Protein AF-A0A6B3EZ24-F1 (afdb_monomer_lite)

pLDDT: mean 96.82, std 2.91, range [83.69, 98.62]

Foldseek 3Di:
DKDKDKDWDWFDDPPDIDIDIDIDIGDPPDDDDDDDDDNCVRVNDPD

Sequence (47 aa):
MSFKAEYIWIDGTQPTAKLRSKTKIVADGAEPGVWGFDGSSTNQAEG

Radius of gyration: 13.3 Å; chains: 1; bounding box: 27×19×36 Å

Secondary structure (DSSP, 8-state):
-EEEEEEEEE---SSS--EEEEEEEEETT---------GGGGTSS--

Structure (mmCIF, N/CA/C/O backbone):
data_AF-A0A6B3EZ24-F1
#
_entry.id   AF-A0A6B3EZ24-F1
#
loop_
_atom_site.group_PDB
_atom_site.id
_atom_site.type_symbol
_atom_site.label_atom_id
_atom_site.label_alt_id
_atom_site.label_comp_id
_atom_site.label_asym_id
_atom_site.label_entity_id
_atom_site.label_seq_id
_atom_site.pdbx_PDB_ins_code
_atom_site.Cartn_x
_atom_site.Cartn_y
_atom_site.Cartn_z
_atom_site.occupancy
_atom_site.B_iso_or_equiv
_atom_site.auth_seq_id
_atom_site.auth_comp_id
_atom_site.auth_asym_id
_atom_site.auth_atom_id
_atom_site.pdbx_PDB_model_num
ATOM 1 N N . MET A 1 1 ? 14.767 3.179 -19.634 1.00 86.56 1 MET A N 1
ATOM 2 C CA . MET A 1 1 ? 15.065 3.699 -18.273 1.00 86.56 1 MET A CA 1
ATOM 3 C C . MET A 1 1 ? 14.369 2.812 -17.232 1.00 86.56 1 MET A C 1
ATOM 5 O O . MET A 1 1 ? 13.898 1.746 -17.601 1.00 86.56 1 MET A O 1
ATOM 9 N N . SER A 1 2 ? 14.309 3.169 -15.952 1.00 95.62 2 SER A N 1
ATOM 10 C CA . SER A 1 2 ? 13.401 2.521 -14.990 1.00 95.62 2 SER A CA 1
ATOM 11 C C . SER A 1 2 ? 12.737 3.598 -14.148 1.00 95.62 2 SER A C 1
ATOM 13 O O . SER A 1 2 ? 13.375 4.613 -13.864 1.00 95.62 2 SER A O 1
ATOM 15 N N . PHE A 1 3 ? 11.501 3.375 -13.722 1.00 97.19 3 PHE A N 1
ATOM 16 C CA . PHE A 1 3 ? 10.755 4.312 -12.889 1.00 97.19 3 PHE A CA 1
ATOM 17 C C . PHE A 1 3 ? 10.326 3.668 -11.568 1.00 97.19 3 PHE A C 1
ATOM 19 O O . PHE A 1 3 ? 10.358 2.447 -11.401 1.00 97.19 3 PHE A O 1
ATOM 26 N N . LYS A 1 4 ? 9.958 4.513 -10.603 1.00 97.94 4 LYS A N 1
ATOM 27 C CA . LYS A 1 4 ? 9.418 4.094 -9.307 1.00 97.94 4 LYS A CA 1
ATOM 28 C C . LYS A 1 4 ? 7.894 4.104 -9.383 1.00 97.94 4 LYS A C 1
ATOM 30 O O . LYS A 1 4 ? 7.314 5.152 -9.646 1.00 97.94 4 LYS A O 1
ATOM 35 N N . ALA A 1 5 ? 7.264 2.964 -9.130 1.00 98.00 5 ALA A N 1
ATOM 36 C CA . ALA A 1 5 ? 5.821 2.845 -8.971 1.00 98.00 5 ALA A CA 1
ATOM 37 C C . ALA A 1 5 ? 5.493 2.697 -7.480 1.00 98.00 5 ALA A C 1
ATOM 39 O O . ALA A 1 5 ? 5.872 1.698 -6.865 1.00 98.00 5 ALA A O 1
ATOM 40 N N . GLU A 1 6 ? 4.817 3.686 -6.898 1.00 98.44 6 GLU A N 1
ATOM 41 C CA . GLU A 1 6 ? 4.367 3.629 -5.505 1.00 98.44 6 GLU A CA 1
ATOM 42 C C . GLU A 1 6 ? 2.987 2.975 -5.437 1.00 98.44 6 GLU A C 1
ATOM 44 O O . GLU A 1 6 ? 2.000 3.518 -5.930 1.00 98.44 6 GLU A O 1
ATOM 49 N N . TYR A 1 7 ? 2.922 1.792 -4.832 1.00 98.50 7 TYR A N 1
ATOM 50 C CA . TYR A 1 7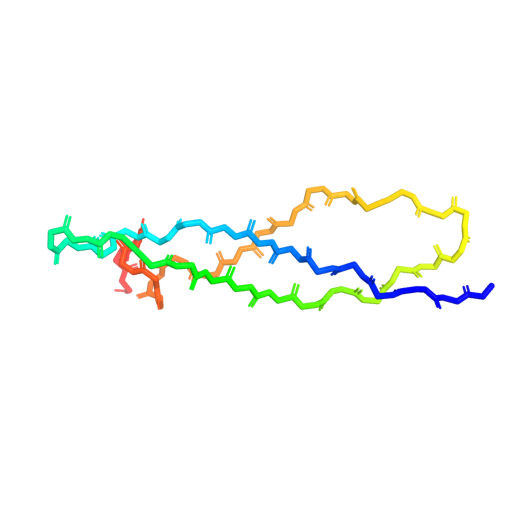 ? 1.671 1.078 -4.605 1.00 98.50 7 TYR A CA 1
ATOM 51 C C . TYR A 1 7 ? 1.118 1.520 -3.260 1.00 98.50 7 TYR A C 1
ATOM 53 O O . TYR A 1 7 ? 1.767 1.299 -2.242 1.00 98.50 7 TYR A O 1
ATOM 61 N N . ILE A 1 8 ? -0.064 2.131 -3.263 1.00 98.50 8 ILE A N 1
ATOM 62 C CA . ILE A 1 8 ? -0.736 2.657 -2.071 1.00 98.50 8 ILE A CA 1
ATOM 63 C C . ILE A 1 8 ? -1.991 1.823 -1.809 1.00 98.50 8 ILE A C 1
ATOM 65 O O . ILE A 1 8 ? -2.731 1.509 -2.740 1.00 98.50 8 ILE A O 1
ATOM 69 N N . TRP A 1 9 ? -2.239 1.470 -0.548 1.00 98.56 9 TRP A N 1
ATOM 70 C CA . TRP A 1 9 ? -3.455 0.768 -0.130 1.00 98.56 9 TRP A CA 1
ATOM 71 C C . TRP A 1 9 ? -3.904 1.190 1.273 1.00 98.56 9 TRP A C 1
ATOM 73 O O . TRP A 1 9 ? -3.195 1.903 1.987 1.00 98.56 9 TRP A O 1
ATOM 83 N N . ILE A 1 10 ? -5.108 0.759 1.649 1.00 98.62 10 ILE A N 1
ATOM 84 C CA . ILE A 1 10 ? -5.711 0.977 2.967 1.00 98.62 10 ILE A CA 1
ATOM 85 C C . ILE A 1 10 ? -5.627 -0.327 3.764 1.00 98.62 10 ILE A C 1
ATOM 87 O O . ILE A 1 10 ? -5.907 -1.401 3.227 1.00 98.62 10 ILE A O 1
ATOM 91 N N . ASP A 1 11 ? -5.205 -0.232 5.022 1.00 98.56 11 ASP A N 1
ATOM 92 C CA . ASP A 1 11 ? -5.068 -1.383 5.916 1.00 98.56 11 ASP A CA 1
ATOM 93 C C . ASP A 1 11 ? -6.371 -1.763 6.643 1.00 98.56 11 ASP A C 1
ATOM 95 O O . ASP A 1 11 ? -7.420 -1.162 6.420 1.00 98.56 11 ASP A O 1
ATOM 99 N N . GLY A 1 12 ? -6.319 -2.795 7.492 1.00 98.56 12 GLY A N 1
ATOM 100 C CA . GLY A 1 12 ? -7.477 -3.300 8.240 1.00 98.56 12 GLY A CA 1
ATOM 101 C C . GLY A 1 12 ? -7.636 -2.723 9.650 1.00 98.56 12 GLY A C 1
ATOM 102 O O . GLY A 1 12 ? -8.415 -3.253 10.441 1.00 98.56 12 GLY A O 1
ATOM 103 N N . THR A 1 13 ? -6.885 -1.676 10.014 1.00 98.44 13 THR A N 1
ATOM 104 C CA . THR A 1 13 ? -6.921 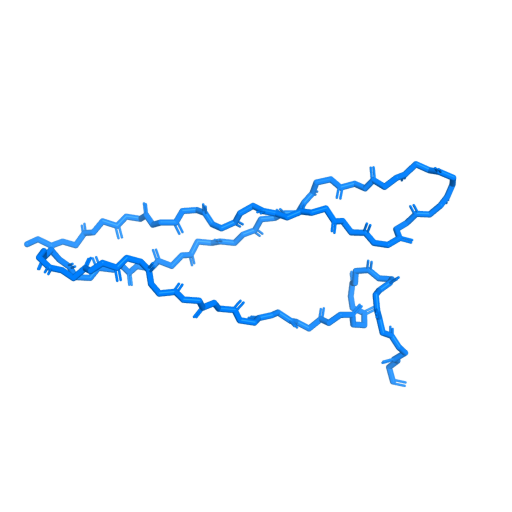-1.115 11.374 1.00 98.44 13 THR A CA 1
ATOM 105 C C . THR A 1 13 ? -8.298 -0.526 11.697 1.00 98.44 13 THR A C 1
ATOM 107 O O . THR A 1 13 ? -8.891 0.174 10.881 1.00 98.44 13 THR A O 1
ATOM 110 N N . GLN A 1 14 ? -8.787 -0.757 12.919 1.00 97.12 14 GLN A N 1
ATOM 111 C CA . GLN A 1 14 ? -10.034 -0.184 13.436 1.00 97.12 14 GLN A CA 1
ATOM 112 C C . GLN A 1 14 ? -9.769 0.710 14.665 1.00 97.12 14 GLN A C 1
ATOM 114 O O . GLN A 1 14 ? -8.794 0.475 15.382 1.00 97.12 14 GLN A O 1
ATOM 119 N N . PRO A 1 15 ? -10.598 1.742 14.929 1.00 97.62 15 PRO A N 1
ATOM 120 C CA . PRO A 1 15 ? -11.792 2.135 14.166 1.00 97.62 15 PRO A CA 1
ATOM 121 C C . PRO A 1 15 ? -11.468 2.854 12.848 1.00 97.62 15 PRO A C 1
ATOM 123 O O . PRO A 1 15 ? -12.324 2.946 11.975 1.00 97.62 15 PRO A O 1
ATOM 126 N N . THR A 1 16 ? -10.235 3.341 12.698 1.00 97.94 16 THR A N 1
ATOM 127 C CA . THR A 1 16 ? -9.799 4.101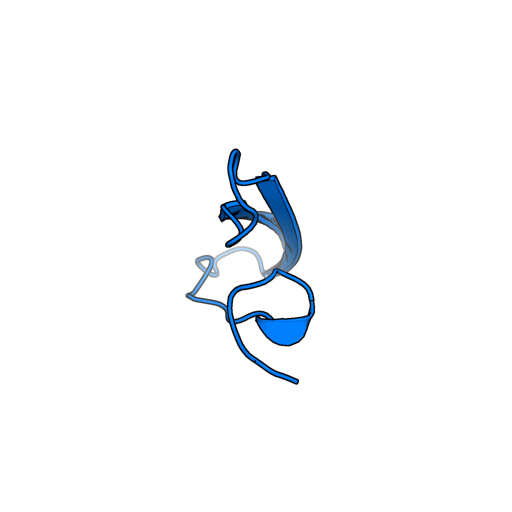 11.526 1.00 97.94 16 THR A CA 1
ATOM 128 C C . THR A 1 16 ? -8.676 3.364 10.816 1.00 97.94 16 THR A C 1
ATOM 130 O O . THR A 1 16 ? -7.595 3.171 11.382 1.00 97.94 16 THR A O 1
ATOM 133 N N . ALA A 1 17 ? -8.926 3.004 9.562 1.00 98.56 17 ALA A N 1
ATOM 134 C CA . ALA A 1 17 ? -7.932 2.389 8.702 1.00 98.56 17 ALA A CA 1
ATOM 135 C C . ALA A 1 17 ? -6.813 3.376 8.343 1.00 98.56 17 ALA A C 1
ATOM 137 O O . ALA A 1 17 ? -7.014 4.595 8.310 1.00 98.56 17 ALA A O 1
ATOM 138 N N . LYS A 1 18 ? -5.619 2.849 8.068 1.00 98.44 18 LYS A N 1
ATOM 139 C CA . LYS A 1 18 ? -4.426 3.649 7.761 1.00 98.44 18 LYS A CA 1
ATOM 140 C C . LYS A 1 18 ? -3.958 3.418 6.331 1.00 98.44 18 LYS A C 1
ATOM 142 O O . LYS A 1 18 ? -4.107 2.331 5.779 1.00 98.44 18 LYS A O 1
ATOM 147 N N . LEU A 1 19 ? -3.338 4.446 5.758 1.00 98.50 19 LEU A N 1
ATOM 148 C CA . LEU A 1 19 ? -2.623 4.344 4.490 1.00 98.50 19 LEU A CA 1
ATOM 149 C C . LEU A 1 19 ? -1.325 3.556 4.671 1.00 98.50 19 LEU A C 1
ATOM 151 O O . LEU A 1 19 ? -0.593 3.746 5.646 1.00 98.50 19 LEU A O 1
ATOM 155 N N . ARG A 1 20 ? -1.032 2.702 3.697 1.00 98.62 20 ARG A N 1
ATOM 156 C CA . ARG A 1 20 ? 0.208 1.935 3.574 1.00 98.62 20 ARG A CA 1
ATOM 157 C C . ARG A 1 20 ? 0.740 2.092 2.161 1.00 98.62 20 ARG A C 1
ATOM 159 O O . ARG A 1 20 ? -0.033 2.332 1.231 1.00 98.62 20 ARG A O 1
ATOM 166 N N . SER A 1 21 ? 2.049 1.956 1.998 1.00 98.44 21 SER A N 1
ATOM 167 C CA . SER A 1 21 ? 2.646 2.006 0.675 1.00 98.44 21 SER A CA 1
ATOM 168 C C . SER A 1 21 ? 3.929 1.187 0.564 1.00 98.44 21 SER A C 1
ATOM 170 O O . SER A 1 21 ? 4.534 0.804 1.570 1.00 98.44 21 SER A O 1
ATOM 172 N N . LYS A 1 22 ? 4.312 0.876 -0.676 1.00 98.38 22 LYS A N 1
ATOM 173 C CA . LYS A 1 22 ? 5.620 0.317 -1.022 1.00 98.38 22 LYS A CA 1
ATOM 174 C C . LYS A 1 22 ? 5.985 0.631 -2.467 1.00 98.38 22 LYS A C 1
ATOM 176 O O . LYS A 1 22 ? 5.127 0.643 -3.353 1.00 98.38 22 LYS A O 1
ATOM 181 N N . THR A 1 23 ? 7.280 0.776 -2.718 1.00 98.31 23 THR A N 1
ATOM 182 C CA . THR A 1 23 ? 7.799 1.101 -4.048 1.00 98.31 23 THR A CA 1
ATOM 183 C C . THR A 1 23 ? 8.200 -0.151 -4.832 1.00 98.31 23 THR A C 1
ATOM 185 O O . THR A 1 23 ? 8.936 -1.002 -4.328 1.00 98.31 23 THR A O 1
ATOM 188 N N . LYS A 1 24 ? 7.791 -0.233 -6.104 1.00 98.00 24 LYS A N 1
ATOM 189 C CA . LYS A 1 24 ? 8.357 -1.148 -7.109 1.00 98.00 24 LYS A CA 1
ATOM 190 C C . LYS A 1 24 ? 9.248 -0.370 -8.068 1.00 98.00 24 LYS A C 1
ATOM 192 O O . LYS A 1 24 ? 8.858 0.702 -8.523 1.00 98.00 24 LYS A O 1
ATOM 197 N N . ILE A 1 25 ? 10.401 -0.922 -8.435 1.00 97.44 25 ILE A N 1
ATOM 198 C CA . ILE A 1 25 ? 11.155 -0.431 -9.594 1.00 97.44 25 ILE A CA 1
ATOM 199 C C . ILE A 1 25 ? 10.634 -1.158 -10.832 1.00 97.44 25 ILE A C 1
ATOM 201 O O . ILE A 1 25 ? 10.640 -2.389 -10.871 1.00 97.44 25 ILE A O 1
ATOM 205 N N . VAL A 1 26 ? 10.155 -0.402 -11.815 1.00 97.44 26 VAL A N 1
ATOM 206 C CA . VAL A 1 26 ? 9.561 -0.926 -13.050 1.00 97.44 26 VAL A CA 1
ATOM 207 C C . VAL A 1 26 ? 10.418 -0.487 -14.232 1.00 97.44 26 VAL A C 1
ATOM 209 O O . VAL A 1 26 ? 10.897 0.648 -14.281 1.00 97.44 26 VAL A O 1
ATOM 212 N N . ALA A 1 27 ? 10.667 -1.409 -15.160 1.00 97.25 27 ALA A N 1
ATOM 213 C CA . ALA A 1 27 ? 11.382 -1.100 -16.388 1.00 97.25 27 ALA A CA 1
ATOM 214 C C . ALA A 1 27 ? 10.540 -0.169 -17.272 1.00 97.25 27 ALA A C 1
ATOM 216 O O . ALA A 1 27 ? 9.321 -0.274 -17.335 1.00 97.25 27 ALA A O 1
ATOM 217 N N . ASP A 1 28 ? 11.201 0.747 -17.959 1.00 94.19 28 ASP A N 1
ATOM 218 C CA . ASP A 1 28 ? 10.575 1.614 -18.954 1.00 94.19 28 ASP A CA 1
ATOM 219 C C . ASP A 1 28 ? 9.948 0.791 -20.091 1.00 94.19 28 ASP A C 1
ATOM 221 O O . ASP A 1 28 ? 10.524 -0.207 -20.529 1.00 94.19 28 ASP A O 1
ATOM 225 N N .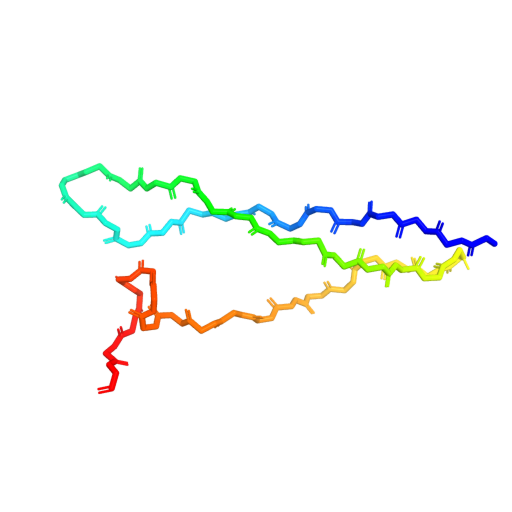 GLY A 1 29 ? 8.744 1.180 -20.516 1.00 92.75 29 GLY A N 1
ATOM 226 C CA . GLY A 1 29 ? 7.903 0.411 -21.442 1.00 92.75 29 GLY A CA 1
ATOM 227 C C . GLY A 1 29 ? 7.143 -0.773 -20.823 1.00 92.75 29 GLY A C 1
ATOM 228 O O . GLY A 1 29 ? 6.376 -1.420 -21.532 1.00 92.75 29 GLY A O 1
ATOM 229 N N . ALA A 1 30 ? 7.322 -1.066 -19.528 1.00 95.06 30 ALA A N 1
ATOM 230 C CA . ALA A 1 30 ? 6.507 -2.042 -18.806 1.00 95.06 30 ALA A CA 1
ATOM 231 C C . ALA A 1 30 ? 5.430 -1.348 -17.958 1.00 95.06 30 ALA A C 1
ATOM 233 O O . ALA A 1 30 ? 5.708 -0.392 -17.234 1.00 95.06 30 ALA A O 1
ATOM 234 N N . GLU A 1 31 ? 4.209 -1.878 -18.000 1.00 94.19 31 GLU A N 1
ATOM 235 C CA . GLU A 1 31 ? 3.098 -1.393 -17.179 1.00 94.19 31 GLU A CA 1
ATOM 236 C C . GLU A 1 31 ? 3.198 -1.911 -15.728 1.00 94.19 31 GLU A C 1
ATOM 238 O O . GLU A 1 31 ? 3.563 -3.076 -15.505 1.00 94.19 31 GLU A O 1
ATOM 243 N N . PRO A 1 32 ? 2.853 -1.101 -14.708 1.00 94.12 32 PRO A N 1
ATOM 244 C CA . PRO A 1 32 ? 2.760 -1.571 -13.329 1.00 94.12 32 PRO A CA 1
ATOM 245 C C . PRO A 1 32 ? 1.666 -2.643 -13.171 1.00 94.12 32 PRO A C 1
ATOM 247 O O . PRO A 1 32 ? 0.474 -2.360 -13.231 1.00 94.12 32 PRO A O 1
ATOM 250 N N . GLY A 1 33 ? 2.065 -3.897 -12.946 1.00 94.94 33 GLY A N 1
ATOM 251 C CA . GLY A 1 33 ? 1.131 -5.010 -12.719 1.00 94.94 33 GLY A CA 1
ATOM 252 C C . GLY A 1 33 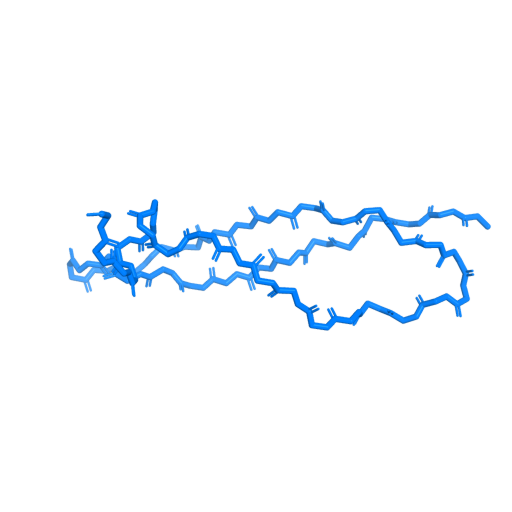? 0.539 -5.061 -11.303 1.00 94.94 33 GLY A C 1
ATOM 253 O O . GLY A 1 33 ? 0.940 -4.309 -10.415 1.00 94.94 33 GLY A O 1
ATOM 254 N N . VAL A 1 34 ? -0.371 -6.008 -11.057 1.00 97.00 34 VAL A N 1
ATOM 255 C CA . VAL A 1 34 ? -0.887 -6.306 -9.706 1.00 97.00 34 VAL A CA 1
ATOM 256 C C . VAL A 1 34 ? 0.247 -6.815 -8.807 1.00 97.00 34 VAL A C 1
ATOM 258 O O . VAL A 1 34 ? 1.152 -7.521 -9.259 1.00 97.00 34 VAL A O 1
ATOM 261 N N . TRP A 1 35 ? 0.210 -6.464 -7.520 1.00 97.31 35 TRP A N 1
ATOM 262 C CA . TRP A 1 35 ? 1.201 -6.904 -6.540 1.00 97.31 35 TRP A CA 1
ATOM 263 C C . TRP A 1 35 ? 0.538 -7.2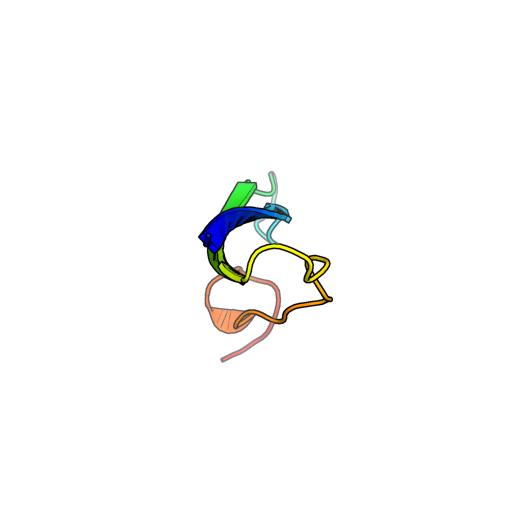60 -5.207 1.00 97.31 35 TRP A C 1
ATOM 265 O O . TRP A 1 35 ? -0.465 -6.661 -4.836 1.00 97.31 35 TRP A O 1
ATOM 275 N N . GLY A 1 36 ? 1.104 -8.228 -4.485 1.00 97.12 36 GLY A N 1
ATOM 276 C CA . GLY A 1 36 ? 0.651 -8.634 -3.153 1.00 97.12 36 GLY A CA 1
ATOM 277 C C . GLY A 1 36 ? 1.565 -8.108 -2.052 1.00 97.12 36 GLY A C 1
ATOM 278 O O . GLY A 1 36 ? 2.730 -7.800 -2.306 1.00 97.12 36 GLY A O 1
ATOM 279 N N . PHE A 1 37 ? 1.050 -8.011 -0.835 1.00 97.81 37 PHE A N 1
ATOM 280 C CA . PHE A 1 37 ? 1.780 -7.690 0.392 1.00 97.81 37 PHE A CA 1
ATOM 281 C C . PHE A 1 37 ? 1.387 -8.700 1.480 1.00 97.81 37 PHE A C 1
ATOM 283 O O . PHE A 1 37 ? 0.421 -9.439 1.310 1.00 97.81 37 PHE A O 1
ATOM 290 N N . ASP A 1 38 ? 2.142 -8.743 2.574 1.00 97.94 38 ASP A N 1
ATOM 291 C CA . ASP A 1 38 ? 1.809 -9.575 3.731 1.00 97.94 38 ASP A CA 1
ATOM 292 C C . ASP A 1 38 ? 0.759 -8.873 4.607 1.00 97.94 38 ASP A C 1
ATOM 294 O O . ASP A 1 38 ? 1.015 -7.804 5.169 1.00 97.94 38 ASP A O 1
ATOM 298 N N . GLY A 1 39 ? -0.431 -9.472 4.690 1.00 98.19 39 GLY A N 1
ATOM 299 C CA . GLY A 1 39 ? -1.573 -8.926 5.423 1.00 98.19 39 GLY A CA 1
ATOM 300 C C . GLY A 1 39 ? -1.447 -9.009 6.946 1.00 98.19 39 GLY A C 1
ATOM 301 O O . GLY A 1 39 ? -2.129 -8.250 7.643 1.00 98.19 39 GLY A O 1
ATOM 302 N N . SER A 1 40 ? -0.569 -9.872 7.472 1.00 97.94 40 SER A N 1
ATOM 303 C CA . SER A 1 40 ? -0.372 -10.027 8.923 1.00 97.94 40 SER A CA 1
ATOM 304 C C . SER A 1 40 ? 0.186 -8.748 9.562 1.00 97.94 40 SER A C 1
ATOM 306 O O . SER A 1 40 ? -0.175 -8.372 10.675 1.00 97.94 40 SER A O 1
ATOM 308 N N . SER A 1 41 ? 0.980 -7.987 8.802 1.00 97.31 41 SER A N 1
ATOM 309 C CA . SER A 1 41 ? 1.566 -6.708 9.227 1.00 97.31 41 SER A CA 1
ATOM 310 C C . SER A 1 41 ? 0.631 -5.500 9.053 1.00 97.31 41 SER A C 1
ATOM 312 O O . SER A 1 41 ? 1.002 -4.364 9.371 1.00 97.31 41 SER A O 1
ATOM 314 N N . THR A 1 42 ? -0.575 -5.710 8.518 1.00 97.81 42 THR A N 1
ATOM 315 C CA . THR A 1 42 ? -1.532 -4.641 8.188 1.00 97.81 42 THR A CA 1
ATOM 316 C C . THR A 1 42 ? -2.924 -4.871 8.783 1.00 97.81 42 THR A C 1
ATOM 318 O O . THR A 1 42 ? -3.864 -4.169 8.414 1.00 97.81 42 THR A O 1
ATOM 321 N N . ASN A 1 43 ? -3.072 -5.806 9.729 1.00 97.88 43 ASN A N 1
ATOM 322 C CA . ASN A 1 43 ? -4.364 -6.199 10.312 1.00 97.88 43 ASN A CA 1
ATOM 323 C C . ASN A 1 43 ? -5.374 -6.700 9.256 1.00 97.88 43 ASN A C 1
ATOM 325 O O . ASN A 1 43 ? -6.577 -6.494 9.402 1.00 97.88 43 ASN A O 1
ATOM 329 N N . GLN A 1 44 ? -4.894 -7.303 8.162 1.00 98.31 44 GLN A N 1
ATOM 330 C CA . GLN A 1 44 ? -5.734 -7.823 7.068 1.00 98.31 44 GLN A CA 1
ATOM 331 C C . GLN A 1 44 ? -5.697 -9.352 6.957 1.00 98.31 44 GLN A C 1
ATOM 333 O O . GLN A 1 44 ? -6.484 -9.926 6.209 1.00 98.31 44 GLN A O 1
ATOM 338 N N . ALA A 1 45 ? -4.801 -10.004 7.694 1.00 98.06 45 ALA A N 1
ATOM 339 C CA . ALA A 1 45 ? -4.733 -11.448 7.854 1.00 98.06 45 ALA A CA 1
ATOM 340 C C . ALA A 1 45 ? -4.179 -11.777 9.247 1.00 98.06 45 ALA A C 1
ATOM 342 O O . ALA A 1 45 ? -3.543 -10.932 9.878 1.00 98.06 45 ALA A O 1
ATOM 343 N N . GLU A 1 46 ? -4.426 -12.996 9.714 1.00 93.19 46 GLU A N 1
ATOM 344 C CA . GLU A 1 46 ? -3.723 -13.553 10.872 1.00 93.19 46 GLU A CA 1
ATOM 345 C C . GLU A 1 46 ? -2.287 -13.942 10.481 1.00 93.19 46 GLU A C 1
ATOM 347 O O . GLU A 1 46 ? -1.978 -14.079 9.292 1.00 93.19 46 GLU A O 1
ATOM 352 N N . GLY A 1 47 ? -1.412 -14.055 11.482 1.00 83.69 47 GLY A N 1
ATOM 353 C CA . GLY A 1 47 ? -0.017 -14.479 11.326 1.00 83.69 47 GLY A CA 1
ATOM 354 C C . GLY A 1 47 ? 0.174 -15.950 11.649 1.00 83.69 47 GLY A C 1
ATOM 355 O O . GLY A 1 47 ? -0.435 -16.399 12.645 1.00 83.69 47 GLY A O 1
#